Protein AF-A0A2N9N1M3-F1 (afdb_monomer_lite)

Secondary structure (DSSP, 8-state):
------------------SSEEEEEPPP--SS----EEEESTTSS-TTEEEEEEEEHHHHHHHHHT--GGG----THHHH-EEEEEEEPPTT--HHHHHHHHHHHHHHHS----------------PPPSS---PPP----------------S----------S--PPP------

pLDDT: mean 72.13, std 21.53, range [27.56, 93.88]

Radius of gyration: 29.99 Å; chains: 1; bounding box: 90×44×90 Å

Foldseek 3Di:
DDDPPPPPPPPPPPQDAFPDKDKDWADDDPDDDQDWDWDEDPPHPHNFKTWTFFAQLLVLVCQLVVHDPVQDDDDPSSRVTGMTMITTHDPPQDSNSVSRNSQVVCCVPVVDDDDDDDDDDDDDDDDDDPDDDPDDDDDDDDPDDDDDDDDDDDDDDDDPPDPDDDDDDDDDDDDD

Structure (mmCIF, N/CA/C/O backbone):
data_AF-A0A2N9N1M3-F1
#
_entry.id   AF-A0A2N9N1M3-F1
#
loop_
_atom_site.group_PDB
_atom_site.id
_atom_site.type_symbol
_atom_site.label_atom_id
_atom_site.label_alt_id
_atom_site.label_comp_id
_atom_site.label_asym_id
_atom_site.label_entity_id
_atom_site.label_seq_id
_atom_site.pdbx_PDB_ins_code
_atom_site.Cartn_x
_atom_site.Cartn_y
_atom_site.Cartn_z
_atom_site.occupancy
_atom_site.B_iso_or_equiv
_atom_site.auth_seq_id
_atom_site.auth_comp_id
_atom_site.auth_asym_id
_atom_site.auth_atom_id
_atom_site.pdbx_PDB_model_num
ATOM 1 N N . MET A 1 1 ? -37.225 7.735 -42.752 1.00 43.22 1 MET A N 1
ATOM 2 C CA . MET A 1 1 ? -36.118 6.944 -42.174 1.00 43.22 1 MET A CA 1
ATOM 3 C C . MET A 1 1 ? -34.839 7.766 -42.235 1.00 43.22 1 MET A C 1
ATOM 5 O O . MET A 1 1 ? -34.186 7.743 -43.264 1.00 43.22 1 MET A O 1
ATOM 9 N N . ILE A 1 2 ? -34.500 8.521 -41.186 1.00 38.53 2 ILE A N 1
ATOM 10 C CA . ILE A 1 2 ? -33.144 9.067 -40.993 1.00 38.53 2 ILE A CA 1
ATOM 11 C C . ILE A 1 2 ? -32.865 8.971 -39.491 1.00 38.53 2 ILE A C 1
ATOM 13 O O . ILE A 1 2 ? -33.303 9.808 -38.709 1.00 38.53 2 ILE A O 1
ATOM 17 N N . GLY A 1 3 ? -32.247 7.861 -39.087 1.00 42.03 3 GLY A N 1
ATOM 18 C CA . GLY A 1 3 ? -31.800 7.629 -37.718 1.00 42.03 3 GLY A CA 1
ATOM 19 C C . GLY A 1 3 ? -30.438 8.276 -37.524 1.00 42.03 3 GLY A C 1
ATOM 20 O O . GLY A 1 3 ? -29.441 7.796 -38.057 1.00 42.03 3 GLY A O 1
ATOM 21 N N . PHE A 1 4 ? -30.405 9.376 -36.779 1.00 42.09 4 PHE A N 1
ATOM 22 C CA . PHE A 1 4 ? -29.178 10.043 -36.364 1.00 42.09 4 PHE A CA 1
ATOM 23 C C . PHE A 1 4 ? -28.575 9.245 -35.200 1.00 42.09 4 PHE A C 1
ATOM 25 O O . PHE A 1 4 ? -28.949 9.417 -34.042 1.00 42.09 4 PHE A O 1
ATOM 32 N N . CYS A 1 5 ? -27.698 8.292 -35.519 1.00 36.97 5 CYS A N 1
ATOM 33 C CA . CYS A 1 5 ? -26.932 7.553 -34.523 1.00 36.97 5 CYS A CA 1
ATOM 34 C C . CYS A 1 5 ? -25.820 8.471 -34.003 1.00 36.97 5 CYS A C 1
ATOM 36 O O . CYS A 1 5 ? -24.731 8.548 -34.570 1.00 36.97 5 CYS A O 1
ATOM 38 N N . LEU A 1 6 ? -26.137 9.228 -32.951 1.00 48.97 6 LEU A N 1
ATOM 39 C CA . LEU A 1 6 ? -25.169 10.005 -32.193 1.00 48.97 6 LEU A CA 1
ATOM 40 C C . LEU A 1 6 ? -24.270 9.015 -31.442 1.00 48.97 6 LEU A C 1
ATOM 42 O O . LEU A 1 6 ? -24.603 8.547 -30.353 1.00 48.97 6 LEU A O 1
ATOM 46 N N . ALA A 1 7 ? -23.148 8.655 -32.060 1.00 46.84 7 ALA A N 1
ATOM 47 C CA . ALA A 1 7 ? -22.095 7.898 -31.409 1.00 46.84 7 ALA A CA 1
ATOM 48 C C . ALA A 1 7 ? -21.491 8.771 -30.301 1.00 46.84 7 ALA A C 1
ATOM 50 O O . ALA A 1 7 ? -20.611 9.598 -30.536 1.00 46.84 7 ALA A O 1
ATOM 51 N N . LEU A 1 8 ? -21.989 8.594 -29.077 1.00 46.34 8 LEU A N 1
ATOM 52 C CA . LEU A 1 8 ? -21.273 8.978 -27.871 1.00 46.34 8 LEU A CA 1
ATOM 53 C C . LEU A 1 8 ? -19.983 8.157 -27.843 1.00 46.34 8 LEU A C 1
ATOM 55 O O . LEU A 1 8 ? -19.969 6.997 -27.433 1.00 46.34 8 LEU A O 1
ATOM 59 N N . LEU A 1 9 ? -18.897 8.774 -28.307 1.00 45.66 9 LEU A N 1
ATOM 60 C CA . LEU A 1 9 ? -17.534 8.398 -27.959 1.00 45.66 9 LEU A CA 1
ATOM 61 C C . LEU A 1 9 ? -17.403 8.539 -26.441 1.00 45.66 9 LEU A C 1
ATOM 63 O O . LEU A 1 9 ? -16.998 9.571 -25.910 1.00 45.66 9 LEU A O 1
ATOM 67 N N . GLY A 1 10 ? -17.809 7.486 -25.737 1.00 44.91 10 GLY A N 1
ATOM 68 C CA . GLY A 1 10 ? -17.455 7.266 -24.352 1.00 44.91 10 GLY A CA 1
ATOM 69 C C . GLY A 1 10 ? -15.948 7.089 -24.294 1.00 44.91 10 GLY A C 1
ATOM 70 O O . GLY A 1 10 ? -15.437 5.987 -24.485 1.00 44.91 10 GLY A O 1
ATOM 71 N N . ALA A 1 11 ? -15.231 8.178 -24.036 1.00 41.69 11 ALA A N 1
ATOM 72 C CA . ALA A 1 11 ? -13.895 8.096 -23.487 1.00 41.69 11 ALA A CA 1
ATOM 73 C C . ALA A 1 11 ? -14.030 7.439 -22.107 1.00 41.69 11 ALA A C 1
ATOM 75 O O . ALA A 1 11 ? -14.173 8.108 -21.084 1.00 41.69 11 ALA A O 1
ATOM 76 N N . CYS A 1 12 ? -14.009 6.105 -22.071 1.00 34.09 12 CYS A N 1
ATOM 77 C CA . CYS A 1 12 ? -13.508 5.413 -20.901 1.00 34.09 12 CYS A CA 1
ATOM 78 C C . CYS A 1 12 ? -12.094 5.951 -20.714 1.00 34.09 12 CYS A C 1
ATOM 80 O O . CYS A 1 12 ? -11.177 5.552 -21.429 1.00 34.09 12 CYS A O 1
ATOM 82 N N . ALA A 1 13 ? -11.931 6.892 -19.787 1.00 45.59 13 ALA A N 1
ATOM 83 C CA . ALA A 1 13 ? -10.644 7.174 -19.190 1.00 45.59 13 ALA A CA 1
ATOM 84 C C . ALA A 1 13 ? -10.182 5.859 -18.550 1.00 45.59 13 ALA A C 1
ATOM 86 O O . ALA A 1 13 ? -10.499 5.560 -17.399 1.00 45.59 13 ALA A O 1
ATOM 87 N N . PHE A 1 14 ? -9.526 5.017 -19.352 1.00 42.12 14 PHE A N 1
ATOM 88 C CA . PHE A 1 14 ? -8.792 3.858 -18.890 1.00 42.12 14 PHE A CA 1
ATOM 89 C C . PHE A 1 14 ? -7.759 4.421 -17.927 1.00 42.12 14 PHE A C 1
ATOM 91 O O . PHE A 1 14 ? -6.819 5.109 -18.326 1.00 42.12 14 PHE A O 1
ATOM 98 N N . GLY A 1 15 ? -8.047 4.245 -16.637 1.00 53.47 15 GLY A N 1
ATOM 99 C CA . GLY A 1 15 ? -7.208 4.730 -15.560 1.00 53.47 15 GLY A CA 1
ATOM 100 C C . GLY A 1 15 ? -5.781 4.285 -15.816 1.00 53.47 15 GLY A C 1
ATOM 101 O O . GLY A 1 15 ? -5.559 3.138 -16.191 1.00 53.47 15 GLY A O 1
ATOM 102 N N . GLN A 1 16 ? -4.851 5.219 -15.641 1.00 71.31 16 GLN A N 1
ATOM 103 C CA . GLN A 1 16 ? -3.418 5.019 -15.816 1.00 71.31 16 GLN A CA 1
ATOM 104 C C . GLN A 1 16 ? -3.025 3.624 -15.317 1.00 71.31 16 GLN A C 1
ATOM 106 O O . GLN A 1 16 ? -3.249 3.275 -14.159 1.00 71.31 16 GLN A O 1
ATOM 111 N N . THR A 1 17 ? -2.557 2.780 -16.226 1.00 78.19 17 THR A N 1
ATOM 112 C CA . THR A 1 17 ? -2.022 1.456 -15.919 1.00 78.19 17 THR A CA 1
ATOM 113 C C . THR A 1 17 ? -0.508 1.560 -15.852 1.00 78.19 17 THR A C 1
ATOM 115 O O . THR A 1 17 ? 0.096 2.427 -16.484 1.00 78.19 17 THR A O 1
ATOM 118 N N . PHE A 1 18 ? 0.128 0.661 -15.107 1.00 81.94 18 PHE A N 1
ATOM 119 C CA . PHE A 1 18 ? 1.579 0.546 -15.181 1.00 81.94 18 PHE A CA 1
ATOM 120 C C . PHE A 1 18 ? 1.999 0.072 -16.574 1.00 81.94 18 PHE A C 1
ATOM 122 O O . PHE A 1 18 ? 1.354 -0.803 -17.148 1.00 81.94 18 PHE A O 1
ATOM 129 N N . GLU A 1 19 ? 3.102 0.616 -17.090 1.00 77.94 19 GLU A N 1
ATOM 130 C CA . GLU A 1 19 ? 3.682 0.175 -18.367 1.00 77.94 19 GLU A CA 1
ATOM 131 C C . GLU A 1 19 ? 4.139 -1.287 -18.277 1.00 77.94 19 GLU A C 1
ATOM 133 O O . GLU A 1 19 ? 3.867 -2.109 -19.148 1.00 77.94 19 GLU A O 1
ATOM 138 N N . VAL A 1 20 ? 4.799 -1.627 -17.169 1.00 82.38 20 VAL A N 1
ATOM 139 C CA . VAL A 1 20 ? 5.209 -2.989 -16.836 1.00 82.38 20 VAL A CA 1
ATOM 140 C C . VAL A 1 20 ? 4.941 -3.205 -15.360 1.00 82.38 20 VAL A C 1
ATOM 142 O O . VAL A 1 20 ? 5.386 -2.413 -14.531 1.00 82.38 20 VAL A O 1
ATOM 145 N N . ALA A 1 21 ? 4.255 -4.295 -15.028 1.00 87.62 21 ALA A N 1
ATOM 146 C CA . ALA A 1 21 ? 4.075 -4.738 -13.656 1.00 87.62 21 ALA A CA 1
ATOM 147 C C . ALA A 1 21 ? 4.298 -6.247 -13.540 1.00 87.62 21 ALA A C 1
ATOM 149 O O . ALA A 1 21 ? 3.627 -7.046 -14.195 1.00 87.62 21 ALA A O 1
ATOM 150 N N . SER A 1 22 ? 5.235 -6.624 -12.677 1.00 89.81 22 SER A N 1
ATOM 151 C CA . SER A 1 22 ? 5.476 -7.993 -12.242 1.00 89.81 22 SER A CA 1
ATOM 152 C C . SER A 1 22 ? 4.918 -8.162 -10.839 1.00 89.81 22 SER A C 1
ATOM 154 O O . SER A 1 22 ? 5.274 -7.409 -9.935 1.00 89.81 22 SER A O 1
ATOM 156 N N . VAL A 1 23 ? 4.081 -9.180 -10.660 1.00 90.88 23 VAL A N 1
ATOM 157 C CA . VAL A 1 23 ? 3.527 -9.577 -9.366 1.00 90.88 23 VAL A CA 1
ATOM 158 C C . VAL A 1 23 ? 3.790 -11.061 -9.191 1.00 90.88 23 VAL A C 1
ATOM 160 O O . VAL A 1 23 ? 3.393 -11.858 -10.042 1.00 90.88 23 VAL A O 1
ATOM 163 N N . LYS A 1 24 ? 4.483 -11.432 -8.119 1.00 90.69 24 LYS A N 1
ATOM 164 C CA . LYS A 1 24 ? 4.815 -12.825 -7.802 1.00 90.69 24 LYS A CA 1
ATOM 165 C C . LYS A 1 24 ? 4.529 -13.083 -6.334 1.00 90.69 24 LYS A C 1
ATOM 167 O O . LYS A 1 24 ? 4.701 -12.182 -5.523 1.00 90.69 24 LYS A O 1
ATOM 172 N N . GLN A 1 25 ? 4.092 -14.287 -5.987 1.00 89.38 25 GLN A N 1
ATOM 173 C CA . GLN A 1 25 ? 4.030 -14.688 -4.585 1.00 89.38 25 GLN A CA 1
ATOM 174 C C . GLN A 1 25 ? 5.462 -14.845 -4.063 1.00 89.38 25 GLN A C 1
ATOM 176 O O . GLN A 1 25 ? 6.297 -15.465 -4.727 1.00 89.38 25 GLN A O 1
ATOM 181 N N . SER A 1 26 ? 5.757 -14.252 -2.910 1.00 85.50 26 SER A N 1
ATOM 182 C CA . SER A 1 26 ? 7.089 -14.326 -2.311 1.00 85.50 26 SER A CA 1
ATOM 183 C C . SER A 1 26 ? 7.331 -15.725 -1.749 1.00 85.50 26 SER A C 1
ATOM 185 O O . SER A 1 26 ? 6.426 -16.349 -1.191 1.00 85.50 26 SER A O 1
ATOM 187 N N . ALA A 1 27 ? 8.564 -16.220 -1.869 1.00 79.00 27 ALA A N 1
ATOM 188 C CA . ALA A 1 27 ? 8.934 -17.510 -1.301 1.00 79.00 27 ALA A CA 1
ATOM 189 C C . ALA A 1 27 ? 8.791 -17.499 0.237 1.00 79.00 27 ALA A C 1
ATOM 191 O O . ALA A 1 27 ? 9.103 -16.485 0.872 1.00 79.00 27 ALA A O 1
ATOM 192 N N . PRO A 1 28 ? 8.362 -18.614 0.859 1.00 71.69 28 PRO A N 1
ATOM 193 C CA . PRO A 1 28 ? 8.309 -18.719 2.310 1.00 71.69 28 PRO A CA 1
ATOM 194 C C . PRO A 1 28 ? 9.717 -18.550 2.891 1.00 71.69 28 PRO A C 1
ATOM 196 O O . PRO A 1 28 ? 10.634 -19.318 2.598 1.00 71.69 28 PRO A O 1
ATOM 199 N N . GLN A 1 29 ? 9.904 -17.509 3.700 1.00 66.00 29 GLN A N 1
ATOM 200 C CA . GLN A 1 29 ? 11.206 -17.174 4.262 1.00 66.00 29 GLN A CA 1
ATOM 201 C C . GLN A 1 29 ? 11.487 -18.070 5.475 1.00 66.00 29 GLN A C 1
ATOM 203 O O . GLN A 1 29 ? 10.880 -17.913 6.533 1.00 66.00 29 GLN A O 1
ATOM 208 N N . SER A 1 30 ? 12.395 -19.034 5.314 1.00 58.25 30 SER A N 1
ATOM 209 C CA . SER A 1 30 ? 12.829 -19.919 6.398 1.00 58.25 30 SER A CA 1
ATOM 210 C C . SER A 1 30 ? 13.878 -19.224 7.276 1.00 58.25 30 SER A C 1
ATOM 212 O O . SER A 1 30 ? 14.872 -18.704 6.774 1.00 58.25 30 SER A O 1
ATOM 214 N N . GLY A 1 31 ? 13.658 -19.208 8.592 1.00 62.75 31 GLY A N 1
ATOM 215 C CA . GLY A 1 31 ? 14.705 -18.968 9.594 1.00 62.75 31 GLY A CA 1
ATOM 216 C C . GLY A 1 31 ? 15.029 -17.519 9.987 1.00 62.75 31 GLY A C 1
ATOM 217 O O . GLY A 1 31 ? 15.751 -17.328 10.962 1.00 62.75 31 GLY A O 1
ATOM 218 N N . ALA A 1 32 ? 14.483 -16.494 9.322 1.00 68.12 32 ALA A N 1
ATOM 219 C CA . ALA A 1 32 ? 14.694 -15.085 9.688 1.00 68.12 32 ALA A CA 1
ATOM 220 C C . ALA A 1 32 ? 13.377 -14.296 9.728 1.00 68.12 32 ALA A C 1
ATOM 222 O O . ALA A 1 32 ? 12.419 -14.640 9.034 1.00 68.12 32 ALA A O 1
ATOM 223 N N . ARG A 1 33 ? 13.324 -13.216 10.528 1.00 66.25 33 ARG A N 1
ATOM 224 C CA . ARG A 1 33 ? 12.178 -12.289 10.516 1.00 66.25 33 ARG A CA 1
ATOM 225 C C . ARG A 1 33 ? 11.957 -11.808 9.079 1.00 66.25 33 ARG A C 1
ATOM 227 O O . ARG A 1 33 ? 12.922 -11.337 8.474 1.00 66.25 33 ARG A O 1
ATOM 234 N N . PRO A 1 34 ? 10.730 -11.897 8.540 1.00 67.12 34 PRO A N 1
ATOM 235 C CA . PRO A 1 34 ? 10.501 -11.562 7.151 1.00 67.12 34 PRO A CA 1
ATOM 236 C C . PRO A 1 34 ? 10.807 -10.089 6.900 1.00 67.12 34 PRO A C 1
ATOM 238 O O . PRO A 1 34 ? 10.122 -9.203 7.416 1.00 67.12 34 PRO A O 1
ATOM 241 N N . GLN A 1 35 ? 11.869 -9.829 6.139 1.00 78.56 35 GLN A N 1
ATOM 242 C CA . GLN A 1 35 ? 12.283 -8.472 5.818 1.00 78.56 35 GLN A CA 1
ATOM 243 C C . GLN A 1 35 ? 11.429 -7.970 4.661 1.00 78.56 35 GLN A C 1
ATOM 245 O O . GLN A 1 35 ? 11.475 -8.521 3.562 1.00 78.56 35 GLN A O 1
ATOM 250 N N . VAL A 1 36 ? 10.644 -6.929 4.924 1.00 88.62 36 VAL A N 1
ATOM 251 C CA . VAL A 1 36 ? 9.872 -6.233 3.895 1.00 88.62 36 VAL A CA 1
ATOM 252 C C . VAL A 1 36 ? 10.767 -5.171 3.268 1.00 88.62 36 VAL A C 1
ATOM 254 O O . VAL A 1 36 ? 11.336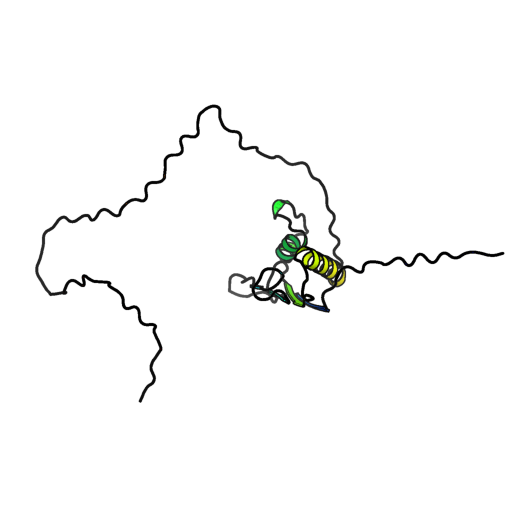 -4.339 3.978 1.00 88.62 36 VAL A O 1
ATOM 257 N N . VAL A 1 37 ? 10.880 -5.175 1.941 1.00 89.56 37 VAL A N 1
ATOM 258 C CA . VAL A 1 37 ? 11.571 -4.116 1.193 1.00 89.56 37 VAL A CA 1
ATOM 259 C C . VAL A 1 37 ? 10.515 -3.262 0.516 1.00 89.56 37 VAL A C 1
ATOM 261 O O . VAL A 1 37 ? 9.685 -3.784 -0.216 1.00 89.56 37 VAL A O 1
ATOM 264 N N . ILE A 1 38 ? 10.537 -1.952 0.758 1.00 90.69 38 ILE A N 1
ATOM 265 C CA . ILE A 1 38 ? 9.633 -0.992 0.117 1.00 90.69 38 ILE A CA 1
ATOM 266 C C . ILE A 1 38 ? 10.494 0.140 -0.419 1.00 90.69 38 ILE A C 1
ATOM 268 O O . ILE A 1 38 ? 11.019 0.936 0.358 1.00 90.69 38 ILE A O 1
ATOM 272 N N . LYS A 1 39 ? 10.671 0.176 -1.738 1.00 91.12 39 LYS A N 1
ATOM 273 C CA . LYS A 1 39 ? 11.467 1.189 -2.431 1.00 91.12 39 LYS A CA 1
ATOM 274 C C . LYS A 1 39 ? 10.694 1.783 -3.600 1.00 91.12 39 LYS A C 1
ATOM 276 O O . LYS A 1 39 ? 9.832 1.118 -4.184 1.00 91.12 39 LYS A O 1
ATOM 281 N N . GLY A 1 40 ? 11.067 3.010 -3.940 1.00 90.31 40 GLY A N 1
ATOM 282 C CA . GLY A 1 40 ? 10.555 3.708 -5.103 1.00 90.31 40 GLY A CA 1
ATOM 283 C C . GLY A 1 40 ? 9.129 4.247 -4.949 1.00 90.31 40 GLY A C 1
ATOM 284 O O . GLY A 1 40 ? 8.507 4.155 -3.885 1.00 90.31 40 GLY A O 1
ATOM 285 N N . GLY A 1 41 ? 8.620 4.822 -6.033 1.00 87.31 41 GLY A N 1
ATOM 286 C CA . GLY A 1 41 ? 7.326 5.491 -6.110 1.00 87.31 41 GLY A CA 1
ATOM 287 C C . GLY A 1 41 ? 7.413 7.010 -5.910 1.00 87.31 41 GLY A C 1
ATOM 288 O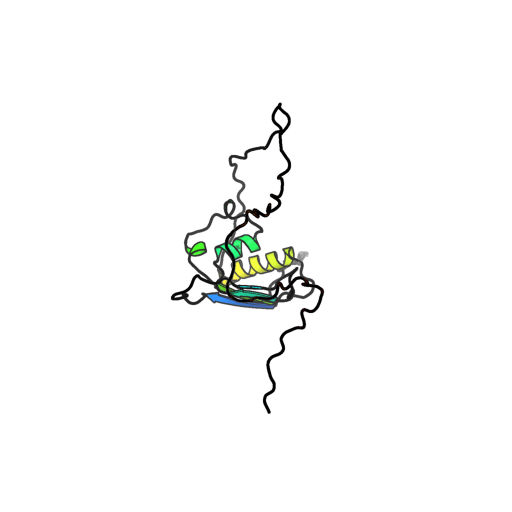 O . GLY A 1 41 ? 8.457 7.528 -5.498 1.00 87.31 41 GLY A O 1
ATOM 289 N N . PRO A 1 42 ? 6.328 7.750 -6.202 1.00 82.25 42 PRO A N 1
ATOM 290 C CA . PRO A 1 42 ? 6.336 9.210 -6.155 1.00 82.25 42 PRO A CA 1
ATOM 291 C C . PRO A 1 42 ? 6.737 9.734 -4.772 1.00 82.25 42 PRO A C 1
ATOM 293 O O . PRO A 1 42 ? 6.196 9.286 -3.760 1.00 82.25 42 PRO A O 1
ATOM 296 N N . GLY A 1 43 ? 7.674 10.685 -4.733 1.00 81.69 43 GLY A N 1
ATOM 297 C CA . GLY A 1 43 ? 8.202 11.258 -3.486 1.00 81.69 43 GLY A CA 1
ATOM 298 C C . GLY A 1 43 ? 9.368 10.486 -2.855 1.00 81.69 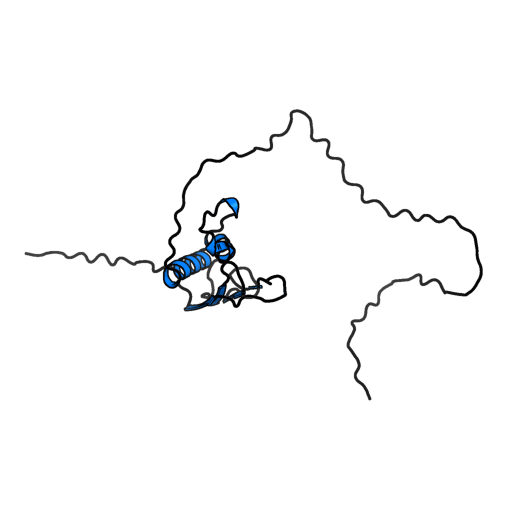43 GLY A C 1
ATOM 299 O O . GLY A 1 43 ? 9.715 10.752 -1.708 1.00 81.69 43 GLY A O 1
ATOM 300 N N . THR A 1 44 ? 9.974 9.537 -3.575 1.00 86.44 44 THR A N 1
ATOM 301 C CA . THR A 1 44 ? 11.176 8.800 -3.140 1.00 86.44 44 THR A CA 1
ATOM 302 C C . THR A 1 44 ? 12.369 9.058 -4.070 1.00 86.44 44 THR A C 1
ATOM 304 O O . THR A 1 44 ? 12.243 9.799 -5.042 1.00 86.44 44 THR A O 1
ATOM 307 N N . SER A 1 45 ? 13.522 8.435 -3.785 1.00 85.44 45 SER A N 1
ATOM 308 C CA . SER A 1 45 ? 14.721 8.482 -4.638 1.00 85.44 45 SER A CA 1
ATOM 309 C C . SER A 1 45 ? 14.484 7.959 -6.058 1.00 85.44 45 SER A C 1
ATOM 311 O O . SER A 1 45 ? 15.135 8.426 -6.985 1.00 85.44 45 SER A O 1
ATOM 313 N N . ASP A 1 46 ? 13.530 7.037 -6.231 1.00 87.19 46 ASP A N 1
ATOM 314 C CA . ASP A 1 46 ? 13.232 6.375 -7.504 1.00 87.19 46 ASP A CA 1
ATOM 315 C C . ASP A 1 46 ? 11.740 6.536 -7.858 1.00 87.19 46 ASP A C 1
ATOM 317 O O . ASP A 1 46 ? 10.948 5.600 -7.712 1.00 87.19 46 ASP A O 1
ATOM 321 N N . PRO A 1 47 ? 11.298 7.721 -8.319 1.00 86.12 47 PRO A N 1
ATOM 322 C CA . PRO A 1 47 ? 9.879 7.993 -8.557 1.00 86.12 47 PRO A CA 1
ATOM 323 C C . PRO A 1 47 ? 9.284 7.222 -9.742 1.00 86.12 47 PRO A C 1
ATOM 325 O O . PRO A 1 47 ? 8.071 7.044 -9.801 1.00 86.12 47 PRO A O 1
ATOM 328 N N . GLY A 1 48 ? 10.122 6.754 -10.672 1.00 89.94 48 GLY A N 1
ATOM 329 C CA . GLY A 1 48 ? 9.704 6.033 -11.880 1.00 89.94 48 GLY A CA 1
ATOM 330 C C . GLY A 1 48 ? 9.501 4.526 -11.696 1.00 89.94 48 GLY A C 1
ATOM 331 O O . GLY A 1 48 ? 9.123 3.841 -12.645 1.00 89.94 48 GLY A O 1
ATOM 332 N N . GLN A 1 49 ? 9.758 3.971 -10.511 1.00 91.06 49 GLN A N 1
ATOM 333 C CA . GLN A 1 49 ? 9.641 2.533 -10.277 1.00 91.06 49 GLN A CA 1
ATOM 334 C C . GLN A 1 49 ? 9.161 2.246 -8.861 1.00 91.06 49 GLN A C 1
ATOM 336 O O . GLN A 1 49 ? 9.559 2.917 -7.924 1.00 91.06 49 GLN A O 1
ATOM 341 N N . ILE A 1 50 ? 8.337 1.219 -8.694 1.00 92.44 50 ILE A N 1
ATOM 342 C CA . ILE A 1 50 ? 8.017 0.599 -7.411 1.00 92.44 50 ILE A CA 1
ATOM 343 C C . ILE A 1 50 ? 8.742 -0.739 -7.338 1.00 92.44 50 ILE A C 1
ATOM 345 O O . ILE A 1 50 ? 8.619 -1.550 -8.256 1.00 92.44 50 ILE A O 1
ATOM 349 N N . THR A 1 51 ? 9.444 -0.974 -6.230 1.00 93.75 51 THR A N 1
ATOM 350 C CA . THR A 1 51 ? 10.074 -2.260 -5.907 1.00 93.75 51 THR A CA 1
ATOM 351 C C . THR A 1 51 ? 9.702 -2.639 -4.482 1.00 93.75 51 THR A C 1
ATOM 353 O O . THR A 1 51 ? 10.313 -2.175 -3.512 1.00 93.75 51 THR A O 1
ATOM 356 N N . TRP A 1 52 ? 8.666 -3.463 -4.351 1.00 93.88 52 TRP A N 1
ATOM 357 C CA . TRP A 1 52 ? 8.191 -3.997 -3.080 1.00 93.88 52 TRP A CA 1
ATOM 358 C C . TRP A 1 52 ? 8.456 -5.493 -3.033 1.00 93.88 52 TRP A C 1
ATOM 360 O O . TRP A 1 52 ? 7.970 -6.222 -3.888 1.00 93.88 52 TRP A O 1
ATOM 370 N N . LEU A 1 53 ? 9.223 -5.950 -2.050 1.00 92.88 53 LEU A N 1
ATOM 371 C CA . LEU A 1 53 ? 9.570 -7.361 -1.899 1.00 92.88 53 LEU A CA 1
ATOM 372 C C . LEU A 1 53 ? 9.068 -7.866 -0.556 1.00 92.88 53 LEU A C 1
ATOM 374 O O . LEU A 1 53 ? 9.180 -7.161 0.458 1.00 92.88 53 LEU A O 1
ATOM 378 N N . ASN A 1 54 ? 8.552 -9.093 -0.558 1.00 91.19 54 ASN A N 1
ATOM 379 C CA . ASN A 1 54 ? 8.066 -9.795 0.623 1.00 91.19 54 ASN A CA 1
ATOM 380 C C . ASN A 1 54 ? 6.981 -9.009 1.388 1.00 91.19 54 ASN A C 1
ATOM 382 O O . ASN A 1 54 ? 6.877 -9.091 2.619 1.00 91.19 54 ASN A O 1
ATOM 386 N N . ILE A 1 55 ? 6.189 -8.202 0.669 1.00 92.50 55 ILE A N 1
ATOM 387 C CA . ILE A 1 55 ? 5.184 -7.316 1.260 1.00 92.50 55 ILE A CA 1
ATOM 388 C C . ILE A 1 55 ? 3.875 -8.092 1.487 1.00 92.50 55 ILE A C 1
ATOM 390 O O . ILE A 1 55 ? 3.395 -8.745 0.560 1.00 92.50 55 ILE A O 1
ATOM 394 N N . PRO A 1 56 ? 3.274 -8.057 2.696 1.00 92.44 56 PRO A N 1
ATOM 395 C CA . PRO A 1 56 ? 1.964 -8.666 2.907 1.00 92.44 56 PRO A CA 1
ATOM 396 C C . PRO A 1 56 ? 0.899 -7.913 2.108 1.00 92.44 56 PRO A C 1
ATOM 398 O O . PRO A 1 56 ? 0.949 -6.677 2.021 1.00 92.44 56 PRO A O 1
ATOM 401 N N . MET A 1 57 ? -0.092 -8.632 1.571 1.00 92.69 57 MET A N 1
ATOM 402 C CA . MET A 1 57 ? -1.160 -8.018 0.769 1.00 92.69 57 MET A CA 1
ATOM 403 C C . MET A 1 57 ? -1.875 -6.896 1.540 1.00 92.69 57 MET A C 1
ATOM 405 O O . MET A 1 57 ? -2.190 -5.845 0.980 1.00 92.69 57 MET A O 1
ATOM 409 N N . ARG A 1 58 ? -2.022 -7.036 2.862 1.00 92.56 58 ARG A N 1
ATOM 410 C CA . ARG A 1 58 ? -2.545 -5.978 3.737 1.00 92.56 58 ARG A CA 1
ATOM 411 C C . ARG A 1 58 ? -1.827 -4.638 3.571 1.00 92.56 58 ARG A C 1
ATOM 413 O O . ARG A 1 58 ? -2.472 -3.599 3.449 1.00 92.56 58 ARG A O 1
ATOM 420 N N . ALA A 1 59 ? -0.497 -4.644 3.560 1.00 92.38 59 ALA A N 1
ATOM 421 C CA . ALA A 1 59 ? 0.286 -3.416 3.447 1.00 92.38 59 ALA A CA 1
ATOM 422 C C . ALA A 1 59 ? 0.157 -2.776 2.055 1.00 92.38 59 ALA A C 1
ATOM 424 O O . ALA A 1 59 ? 0.186 -1.549 1.943 1.00 92.38 59 ALA A O 1
ATOM 425 N N . VAL A 1 60 ? -0.033 -3.591 1.014 1.00 92.69 60 VAL A N 1
ATOM 426 C CA . VAL A 1 60 ? -0.334 -3.125 -0.348 1.00 92.69 60 VAL A CA 1
ATOM 427 C C . VAL A 1 60 ? -1.682 -2.404 -0.377 1.00 92.69 60 VAL A C 1
ATOM 429 O O . VAL A 1 60 ? -1.768 -1.288 -0.895 1.00 92.69 60 VAL A O 1
ATOM 432 N N . LEU A 1 61 ? -2.717 -2.985 0.236 1.00 92.75 61 LEU A N 1
ATOM 433 C CA . LEU A 1 61 ? -4.057 -2.392 0.287 1.00 92.75 61 LEU A CA 1
ATOM 434 C C . LEU A 1 61 ? -4.070 -1.059 1.042 1.00 92.75 61 LEU A C 1
ATOM 436 O O . LEU A 1 61 ? -4.569 -0.067 0.514 1.00 92.75 61 LEU A O 1
ATOM 440 N N . LEU A 1 62 ? -3.455 -0.996 2.226 1.00 93.00 62 LEU A N 1
ATOM 441 C CA . LEU A 1 62 ? -3.383 0.243 3.014 1.00 93.00 62 LEU A CA 1
ATOM 442 C C . LEU A 1 62 ? -2.721 1.386 2.232 1.00 93.00 62 LEU A C 1
ATOM 444 O O . LEU A 1 62 ? -3.194 2.517 2.274 1.00 93.00 62 LEU A O 1
ATOM 448 N N . ARG A 1 63 ? -1.663 1.094 1.465 1.00 91.75 63 ARG A N 1
ATOM 449 C CA . ARG A 1 63 ? -0.976 2.092 0.623 1.00 91.75 63 ARG A CA 1
ATOM 450 C C . ARG A 1 63 ? -1.796 2.510 -0.594 1.00 91.75 63 ARG A C 1
ATOM 452 O O . ARG A 1 63 ? -1.730 3.665 -1.007 1.00 91.75 63 ARG A O 1
ATOM 459 N N . THR A 1 64 ? -2.547 1.573 -1.163 1.00 91.69 64 THR A N 1
ATOM 460 C CA . THR A 1 64 ? -3.357 1.784 -2.369 1.00 91.69 64 THR A CA 1
ATOM 461 C C . THR A 1 64 ? -4.589 2.648 -2.087 1.00 91.69 64 THR A C 1
ATOM 463 O O . THR A 1 64 ? -4.944 3.500 -2.903 1.00 91.69 64 THR A O 1
ATOM 466 N N . PHE A 1 65 ? -5.216 2.453 -0.925 1.00 91.31 65 PHE A N 1
ATOM 467 C CA . PHE A 1 65 ? -6.417 3.183 -0.498 1.00 91.31 65 PHE A CA 1
ATOM 468 C C . PHE A 1 65 ? -6.134 4.314 0.499 1.00 91.31 65 PHE A C 1
ATOM 470 O O . PHE A 1 65 ? -7.068 4.951 0.961 1.00 91.31 65 PHE A O 1
ATOM 477 N N . ASP A 1 66 ? -4.865 4.560 0.844 1.00 91.25 66 ASP A N 1
ATOM 478 C CA . ASP A 1 66 ? -4.468 5.504 1.905 1.00 91.25 66 ASP A CA 1
ATOM 479 C C . ASP A 1 66 ? -5.170 5.253 3.254 1.00 91.25 66 ASP A C 1
ATOM 481 O O . ASP A 1 66 ? -5.397 6.155 4.058 1.00 91.25 66 ASP A O 1
ATOM 485 N N . ALA A 1 67 ? -5.515 3.994 3.512 1.00 91.00 67 ALA A N 1
ATOM 486 C CA . ALA A 1 67 ? -6.291 3.596 4.672 1.00 91.00 67 ALA A CA 1
ATOM 487 C C . ALA A 1 67 ? -5.394 3.345 5.890 1.00 91.00 67 ALA A C 1
ATOM 489 O O . ALA A 1 67 ? -4.220 2.968 5.790 1.00 91.00 67 ALA A O 1
ATOM 490 N N . LYS A 1 68 ? -5.969 3.505 7.082 1.00 90.31 68 LYS A N 1
ATOM 491 C CA . LYS A 1 68 ? -5.357 3.062 8.341 1.00 90.31 68 LYS A CA 1
ATOM 492 C C . LYS A 1 68 ? -5.701 1.602 8.610 1.00 90.31 68 LYS A C 1
ATOM 494 O O . LYS A 1 68 ? -6.714 1.088 8.150 1.00 90.31 68 LYS A O 1
ATOM 499 N N . ASN A 1 69 ? -4.874 0.933 9.416 1.00 89.12 69 ASN A N 1
ATOM 500 C CA . ASN A 1 69 ? -5.062 -0.483 9.745 1.00 89.12 69 ASN A CA 1
ATOM 501 C C . ASN A 1 69 ? -6.485 -0.803 10.240 1.00 89.12 69 ASN A C 1
ATOM 503 O O . ASN A 1 69 ? -7.079 -1.775 9.792 1.00 89.12 69 ASN A O 1
ATOM 507 N N . TYR A 1 70 ? -7.060 0.020 11.114 1.00 87.69 70 TYR A N 1
ATOM 508 C CA . TYR A 1 70 ? -8.402 -0.212 11.658 1.00 87.69 70 TYR A CA 1
ATOM 509 C C . TYR A 1 70 ? -9.546 0.065 10.661 1.00 87.69 70 TYR A C 1
ATOM 511 O O . TYR A 1 70 ? -10.680 -0.305 10.934 1.00 87.69 70 TYR A O 1
ATOM 519 N N . GLN A 1 71 ? -9.271 0.702 9.516 1.00 89.69 71 GLN A N 1
ATOM 520 C CA . GLN A 1 71 ? -10.266 0.980 8.469 1.00 89.69 71 GLN A CA 1
ATOM 521 C C . GLN A 1 71 ? -10.366 -0.158 7.443 1.00 89.69 71 GLN A C 1
ATOM 523 O O . GLN A 1 71 ? -11.333 -0.228 6.690 1.00 89.69 71 GLN A O 1
ATOM 528 N N . LEU A 1 72 ? -9.377 -1.056 7.398 1.00 90.44 72 LEU A N 1
ATOM 529 C CA . LEU A 1 72 ? -9.322 -2.139 6.422 1.00 90.44 72 LEU A CA 1
ATOM 530 C C . LEU A 1 72 ? -9.910 -3.432 6.998 1.00 90.44 72 LEU A C 1
ATOM 532 O O . LEU A 1 72 ? -9.311 -4.063 7.872 1.00 90.44 72 LEU A O 1
ATOM 536 N N . SER A 1 73 ? -11.043 -3.854 6.437 1.00 89.44 73 SER A N 1
ATOM 537 C CA . SER A 1 73 ? -11.634 -5.180 6.650 1.00 89.44 73 SER A CA 1
ATOM 538 C C . SER A 1 73 ? -11.303 -6.077 5.457 1.00 89.44 73 SER A C 1
ATOM 540 O O . SER A 1 73 ? -11.652 -5.743 4.326 1.00 89.44 73 SER A O 1
ATOM 542 N N . ALA A 1 74 ? -10.619 -7.197 5.691 1.00 88.62 74 ALA A N 1
ATOM 543 C CA . ALA A 1 74 ? -10.192 -8.118 4.641 1.00 88.62 74 ALA A CA 1
ATOM 544 C C . ALA A 1 74 ? -10.182 -9.576 5.145 1.00 88.62 74 ALA A C 1
ATOM 546 O O . ALA A 1 74 ? -10.096 -9.792 6.356 1.00 88.62 74 ALA A O 1
ATOM 547 N N . PRO A 1 75 ? -10.269 -10.580 4.251 1.00 89.56 75 PRO A N 1
ATOM 548 C CA . PRO A 1 75 ? -10.134 -11.981 4.638 1.00 89.56 75 PRO A CA 1
ATOM 549 C C . PRO A 1 75 ? -8.718 -12.304 5.138 1.00 89.56 75 PRO A C 1
ATOM 551 O O . PRO A 1 75 ? -7.750 -11.672 4.722 1.00 89.56 75 PRO A O 1
ATOM 554 N N . LYS A 1 76 ? -8.589 -13.351 5.961 1.00 89.12 76 LYS A N 1
ATOM 555 C CA . LYS A 1 76 ? -7.344 -13.716 6.664 1.00 89.12 76 LYS A CA 1
ATOM 556 C C . LYS A 1 76 ? -6.121 -13.920 5.755 1.00 89.12 76 LYS A C 1
ATOM 558 O O . LYS A 1 76 ? -5.010 -13.581 6.146 1.00 89.12 76 LYS A O 1
ATOM 563 N N . TRP A 1 77 ? -6.312 -14.419 4.531 1.00 88.88 77 TRP A N 1
ATOM 564 C CA . TRP A 1 77 ? -5.214 -14.643 3.580 1.00 88.88 77 TRP A CA 1
ATOM 565 C C . TRP A 1 77 ? -4.454 -13.351 3.235 1.00 88.88 77 TRP A C 1
ATOM 567 O O . TRP A 1 77 ? -3.270 -13.400 2.922 1.00 88.88 77 TRP A O 1
ATOM 577 N N . VAL A 1 78 ? -5.095 -12.180 3.352 1.00 90.56 78 VAL A N 1
ATOM 578 C CA . VAL A 1 78 ? -4.474 -10.871 3.086 1.00 90.56 78 VAL A CA 1
ATOM 579 C C . VAL A 1 78 ? -3.349 -10.549 4.082 1.00 90.56 78 VAL A C 1
ATOM 581 O O . VAL A 1 78 ? -2.430 -9.787 3.761 1.00 90.56 78 VAL A O 1
ATOM 584 N N . ASP A 1 79 ? -3.414 -11.126 5.282 1.00 87.44 79 ASP A N 1
ATOM 585 C CA . ASP A 1 79 ? -2.397 -11.000 6.327 1.00 87.44 79 ASP A CA 1
ATOM 586 C C . ASP A 1 79 ? -1.282 -12.052 6.201 1.00 87.44 79 ASP A C 1
ATOM 588 O O . ASP A 1 79 ? -0.138 -11.795 6.585 1.00 87.44 79 ASP A O 1
ATOM 592 N N . GLU A 1 80 ? -1.608 -13.231 5.667 1.00 87.19 80 GLU A N 1
ATOM 593 C CA . GLU A 1 80 ? -0.710 -14.389 5.586 1.00 87.19 80 GLU A CA 1
ATOM 594 C C . GLU A 1 80 ? 0.132 -14.379 4.304 1.00 87.19 80 GLU A C 1
ATOM 596 O O . GLU A 1 80 ? 1.333 -14.665 4.336 1.00 87.19 80 GLU A O 1
ATOM 601 N N . GLU A 1 81 ? -0.477 -14.017 3.177 1.00 89.62 81 GLU A N 1
ATOM 602 C CA . GLU A 1 81 ? 0.167 -14.068 1.873 1.00 89.62 81 GLU A CA 1
ATOM 603 C C . GLU A 1 81 ? 1.024 -12.833 1.594 1.00 89.62 81 GLU A C 1
ATOM 605 O O . GLU A 1 81 ? 0.656 -11.680 1.857 1.00 89.62 81 GLU A O 1
ATOM 610 N N . ARG A 1 82 ? 2.189 -13.095 1.002 1.00 91.50 82 ARG A N 1
ATOM 611 C CA . ARG A 1 82 ? 3.203 -12.093 0.686 1.00 91.50 82 ARG A CA 1
ATOM 612 C C . ARG A 1 82 ? 3.528 -12.110 -0.790 1.00 91.50 82 ARG A C 1
ATOM 614 O O . ARG A 1 82 ? 3.514 -13.162 -1.429 1.00 91.50 82 ARG A O 1
ATOM 621 N N . TYR A 1 83 ? 3.828 -10.928 -1.304 1.00 92.75 83 TYR A N 1
ATOM 622 C CA . TYR A 1 83 ? 4.019 -10.703 -2.721 1.00 92.75 83 TYR A CA 1
ATOM 623 C C . TYR A 1 83 ? 5.255 -9.849 -2.992 1.00 92.75 83 TYR A C 1
ATOM 625 O O . TYR A 1 83 ? 5.606 -8.957 -2.219 1.00 92.75 83 TYR A O 1
ATOM 633 N N . ASP A 1 84 ? 5.875 -10.106 -4.136 1.00 93.12 84 ASP A N 1
ATOM 634 C CA . ASP A 1 84 ? 6.892 -9.275 -4.754 1.00 93.12 84 ASP A CA 1
ATOM 635 C C . ASP A 1 84 ? 6.232 -8.508 -5.901 1.00 93.12 84 ASP A C 1
ATOM 637 O O . ASP A 1 84 ? 5.743 -9.098 -6.870 1.00 93.12 84 ASP A O 1
ATOM 641 N N . ILE A 1 85 ? 6.193 -7.185 -5.777 1.00 93.75 85 ILE A N 1
ATOM 642 C CA . ILE A 1 85 ? 5.573 -6.268 -6.729 1.00 93.75 85 ILE A CA 1
ATOM 643 C C . ILE A 1 85 ? 6.657 -5.340 -7.261 1.00 93.75 85 ILE A C 1
ATOM 645 O O . ILE A 1 85 ? 7.209 -4.517 -6.528 1.00 93.75 85 ILE A O 1
ATOM 649 N N . VAL A 1 86 ? 6.938 -5.455 -8.555 1.00 93.81 86 VAL A N 1
ATOM 650 C CA . VAL A 1 86 ? 7.850 -4.558 -9.266 1.00 93.81 86 VAL A CA 1
ATOM 651 C C . VAL A 1 86 ? 7.095 -3.927 -10.422 1.00 93.81 86 VAL A C 1
ATOM 653 O O . VAL A 1 86 ? 6.645 -4.641 -11.317 1.00 93.81 86 VAL A O 1
ATOM 656 N N . ALA A 1 87 ? 6.944 -2.605 -10.412 1.00 92.81 87 ALA A N 1
ATOM 657 C CA . ALA A 1 87 ? 6.160 -1.894 -11.418 1.00 92.81 87 ALA A CA 1
ATOM 658 C C . ALA A 1 87 ? 6.837 -0.601 -11.881 1.00 92.81 87 ALA A C 1
ATOM 660 O O . ALA A 1 87 ? 7.438 0.107 -11.077 1.00 92.81 87 ALA A O 1
ATOM 661 N N . LYS A 1 88 ? 6.736 -0.286 -13.175 1.00 92.31 88 LYS A N 1
ATOM 662 C CA . LYS A 1 88 ? 7.236 0.964 -13.766 1.00 92.31 88 LYS A CA 1
ATOM 663 C C . LYS A 1 88 ? 6.144 2.021 -13.813 1.00 92.31 88 LYS A C 1
ATOM 665 O O . LYS A 1 88 ? 5.060 1.758 -14.331 1.00 92.31 88 LYS A O 1
ATOM 670 N N . ILE A 1 89 ? 6.465 3.211 -13.322 1.00 89.69 89 ILE A N 1
ATOM 671 C CA . ILE A 1 89 ? 5.569 4.360 -13.240 1.00 89.69 89 ILE A CA 1
ATOM 672 C C . ILE A 1 89 ? 5.901 5.341 -14.368 1.00 89.69 89 ILE A C 1
ATOM 674 O O . ILE A 1 89 ? 7.066 5.725 -14.500 1.00 89.69 89 ILE A O 1
ATOM 678 N N . PRO A 1 90 ? 4.904 5.799 -15.142 1.00 87.44 90 PRO A N 1
ATOM 679 C CA . PRO A 1 90 ? 5.094 6.887 -16.091 1.00 87.44 90 PRO A CA 1
ATOM 680 C C . PRO A 1 90 ? 5.678 8.143 -15.416 1.00 87.44 90 PRO A C 1
ATOM 682 O O . PRO A 1 90 ? 5.242 8.507 -14.314 1.00 87.44 90 PRO A O 1
ATOM 685 N N . PRO A 1 91 ? 6.641 8.833 -16.051 1.00 84.44 91 PRO A N 1
ATOM 686 C CA . PRO A 1 91 ? 7.245 10.034 -15.484 1.00 84.44 91 PRO A CA 1
ATOM 687 C C . PRO A 1 91 ? 6.190 11.125 -15.257 1.00 84.44 91 PRO A C 1
ATOM 689 O O . PRO A 1 91 ? 5.253 11.272 -16.037 1.00 84.44 91 PRO A O 1
ATOM 692 N N . GLY A 1 92 ? 6.338 11.890 -14.173 1.00 83.31 92 GLY A N 1
ATOM 693 C CA . GLY A 1 92 ? 5.391 12.951 -13.809 1.00 83.31 92 GLY A CA 1
ATOM 694 C C . GLY A 1 92 ? 4.096 12.467 -13.147 1.00 83.31 92 GLY A C 1
ATOM 695 O O . GLY A 1 92 ? 3.230 13.288 -12.856 1.00 83.31 92 GLY A O 1
ATOM 696 N N . SER A 1 93 ? 3.960 11.165 -12.871 1.00 86.44 93 SER A N 1
ATOM 697 C CA . SER A 1 93 ? 2.789 10.640 -12.166 1.00 86.44 93 SER A CA 1
ATOM 698 C C . SER A 1 93 ? 2.739 11.114 -10.713 1.00 86.44 93 SER A C 1
ATOM 700 O O . SER A 1 93 ? 3.702 10.961 -9.957 1.00 86.44 93 SER A O 1
ATOM 702 N N . SER A 1 94 ? 1.587 11.631 -10.288 1.00 89.25 94 SER A N 1
ATOM 703 C CA . SER A 1 94 ? 1.333 11.969 -8.889 1.00 89.25 94 SER A CA 1
ATOM 704 C C . SER A 1 94 ? 1.170 10.713 -8.021 1.00 89.25 94 SER A C 1
ATOM 706 O O . SER A 1 94 ? 0.998 9.583 -8.501 1.00 89.25 94 SER A O 1
ATOM 708 N N . GLN A 1 95 ? 1.195 10.902 -6.700 1.00 88.00 95 GLN A N 1
ATOM 709 C CA . GLN A 1 95 ? 0.932 9.817 -5.757 1.00 88.00 95 GLN A CA 1
ATOM 710 C C . GLN A 1 95 ? -0.484 9.244 -5.928 1.00 88.00 95 GLN A C 1
ATOM 712 O O . GLN A 1 95 ? -0.661 8.027 -5.915 1.00 88.00 95 GLN A O 1
ATOM 717 N N . GLU A 1 96 ? -1.485 10.099 -6.139 1.00 89.31 96 GLU A N 1
ATOM 718 C CA . GLU A 1 96 ? -2.876 9.679 -6.351 1.00 89.31 96 GLU A CA 1
ATOM 719 C C . GLU A 1 96 ? -3.057 8.905 -7.656 1.00 89.31 96 GLU A C 1
ATOM 721 O O . GLU A 1 96 ? -3.748 7.883 -7.684 1.00 89.31 96 GLU A O 1
ATOM 726 N N . GLN A 1 97 ? -2.374 9.345 -8.713 1.00 90.06 97 GLN A N 1
ATOM 727 C CA . GLN A 1 97 ? -2.323 8.650 -9.997 1.00 90.06 97 GLN A CA 1
ATOM 728 C C . GLN A 1 97 ? -1.726 7.251 -9.833 1.00 90.06 97 GLN A C 1
ATOM 730 O O . GLN A 1 97 ? -2.333 6.263 -10.240 1.00 90.06 97 GLN A O 1
ATOM 735 N N . THR A 1 98 ? -0.604 7.146 -9.118 1.00 90.31 98 THR A N 1
ATOM 736 C CA . THR A 1 98 ? 0.040 5.862 -8.795 1.00 90.31 98 THR A CA 1
ATOM 737 C C . THR A 1 98 ? -0.863 4.937 -7.983 1.00 90.31 98 THR A C 1
ATOM 739 O O . THR A 1 98 ? -0.948 3.744 -8.277 1.00 90.31 98 THR A O 1
ATOM 742 N N . ARG A 1 99 ? -1.601 5.473 -7.003 1.00 91.06 99 ARG A N 1
ATOM 743 C CA . ARG A 1 99 ? -2.632 4.717 -6.269 1.00 91.06 99 ARG A CA 1
ATOM 744 C C . ARG A 1 99 ? -3.732 4.211 -7.205 1.00 91.06 99 ARG A C 1
ATOM 746 O O . ARG A 1 99 ? -4.170 3.073 -7.063 1.00 91.06 99 ARG A O 1
ATOM 753 N N . GLY A 1 100 ? -4.139 5.015 -8.188 1.00 90.81 100 GLY A N 1
ATOM 754 C CA . GLY A 1 100 ? -5.048 4.604 -9.263 1.00 90.81 100 GLY A CA 1
ATOM 755 C C . GLY A 1 100 ? -4.531 3.407 -10.061 1.00 90.81 100 GLY A C 1
ATOM 756 O O . GLY A 1 100 ? -5.259 2.427 -10.224 1.00 90.81 100 GLY A O 1
ATOM 757 N N . MET A 1 101 ? -3.260 3.434 -10.470 1.00 91.75 101 MET A N 1
ATOM 758 C CA . MET A 1 101 ? -2.647 2.316 -11.204 1.00 91.75 101 MET A CA 1
ATOM 759 C C . MET A 1 101 ? -2.553 1.049 -10.350 1.00 91.75 101 MET A C 1
ATOM 761 O O . MET A 1 101 ? -2.812 -0.048 -10.843 1.00 91.75 101 MET A O 1
ATOM 765 N N . LEU A 1 102 ? -2.241 1.190 -9.056 1.00 91.38 102 LEU A N 1
ATOM 766 C CA . LEU A 1 102 ? -2.242 0.073 -8.104 1.00 91.38 102 LEU A CA 1
ATOM 767 C C . LEU A 1 102 ? -3.634 -0.550 -7.964 1.00 91.38 102 LEU A C 1
ATOM 769 O O . LEU A 1 102 ? -3.751 -1.774 -8.007 1.00 91.38 102 LEU A O 1
ATOM 773 N N . ARG A 1 103 ? -4.697 0.262 -7.861 1.00 91.62 103 ARG A N 1
ATOM 774 C CA . ARG A 1 103 ? -6.083 -0.243 -7.835 1.00 91.62 103 ARG A CA 1
ATOM 775 C C . ARG A 1 103 ? -6.403 -1.061 -9.087 1.00 91.62 103 ARG A C 1
ATOM 777 O O . ARG A 1 103 ? -6.961 -2.152 -8.971 1.00 91.62 103 ARG A O 1
ATOM 784 N N . ASN A 1 104 ? -6.010 -0.569 -10.261 1.00 90.69 104 ASN A N 1
ATOM 785 C CA . ASN A 1 104 ? -6.218 -1.277 -11.525 1.00 90.69 104 ASN A CA 1
ATOM 786 C C . ASN A 1 104 ? -5.432 -2.593 -11.582 1.00 90.69 104 ASN A C 1
ATOM 788 O O . ASN A 1 104 ? -6.007 -3.629 -11.905 1.00 90.69 104 ASN A O 1
ATOM 792 N N . LEU A 1 105 ? -4.164 -2.588 -11.168 1.00 91.50 105 LEU A N 1
ATOM 793 C CA . LEU A 1 105 ? -3.334 -3.792 -11.097 1.00 91.50 105 LEU A CA 1
ATOM 794 C C . LEU A 1 105 ? -3.960 -4.866 -10.196 1.00 91.50 105 LEU A C 1
ATOM 796 O O . LEU A 1 105 ? -4.015 -6.037 -10.582 1.00 91.50 105 LEU A O 1
ATOM 800 N N . LEU A 1 106 ? -4.467 -4.479 -9.021 1.00 90.88 106 LEU A N 1
ATOM 801 C CA . LEU A 1 106 ? -5.136 -5.406 -8.105 1.00 90.88 106 LEU A CA 1
ATOM 802 C C . LEU A 1 106 ? -6.426 -5.975 -8.710 1.00 90.88 106 LEU A C 1
ATOM 804 O O . LEU A 1 106 ? -6.676 -7.180 -8.630 1.00 90.88 106 LEU A O 1
ATOM 808 N N . LYS A 1 107 ? -7.216 -5.133 -9.380 1.00 89.62 107 LYS A N 1
ATOM 809 C CA . LYS A 1 107 ? -8.433 -5.557 -10.080 1.00 89.62 107 LYS A CA 1
ATOM 810 C C . LYS A 1 107 ? -8.133 -6.523 -11.227 1.00 89.62 107 LYS A C 1
ATOM 812 O O . LYS A 1 107 ? -8.854 -7.496 -11.420 1.00 89.62 107 LYS A O 1
ATOM 817 N N . GLU A 1 108 ? -7.081 -6.287 -11.999 1.00 89.12 108 GLU A N 1
ATOM 818 C CA . GLU A 1 108 ? -6.764 -7.106 -13.171 1.00 89.12 108 GLU A CA 1
ATOM 819 C C . GLU A 1 108 ? -6.160 -8.458 -12.799 1.00 89.12 108 GLU A C 1
ATOM 821 O O . GLU A 1 108 ? -6.606 -9.485 -13.328 1.00 89.12 108 GLU A O 1
ATOM 826 N N . ARG A 1 109 ? -5.171 -8.450 -11.893 1.00 89.38 109 ARG A N 1
ATOM 827 C CA . ARG A 1 109 ? -4.364 -9.625 -11.527 1.00 89.38 109 ARG A CA 1
ATOM 828 C C . ARG A 1 109 ? -5.008 -10.479 -10.446 1.00 89.38 109 ARG A C 1
ATOM 830 O O . ARG A 1 109 ? -5.004 -11.696 -10.573 1.00 89.38 109 ARG A O 1
ATOM 837 N N . PHE A 1 110 ? -5.582 -9.849 -9.425 1.00 88.56 110 PHE A N 1
ATOM 838 C CA . PHE A 1 110 ? -6.185 -10.550 -8.290 1.00 88.56 110 PHE A CA 1
ATOM 839 C C . PHE A 1 110 ? -7.711 -10.616 -8.368 1.00 88.56 110 PHE A C 1
ATOM 841 O O . PHE A 1 110 ? -8.332 -11.250 -7.522 1.00 88.56 110 PHE A O 1
ATOM 848 N N . LYS A 1 111 ? -8.330 -9.954 -9.361 1.00 87.00 111 LYS A N 1
ATOM 849 C CA . LYS A 1 111 ? -9.796 -9.863 -9.508 1.00 87.00 111 LYS A CA 1
ATOM 850 C C . LYS A 1 111 ? -10.487 -9.307 -8.258 1.00 87.00 111 LYS A C 1
ATOM 852 O O . LYS A 1 111 ? -11.650 -9.598 -7.998 1.00 87.00 111 LYS A O 1
ATOM 857 N N . MET A 1 112 ? -9.773 -8.483 -7.493 1.00 84.94 112 MET A N 1
ATOM 858 C CA . MET A 1 112 ? -10.278 -7.899 -6.256 1.00 84.94 112 MET A CA 1
ATOM 859 C C . MET A 1 112 ? -11.117 -6.654 -6.537 1.00 84.94 112 MET A C 1
ATOM 861 O O . MET A 1 112 ? -10.763 -5.822 -7.376 1.00 84.94 112 MET A O 1
ATOM 865 N N . ALA A 1 113 ? -12.199 -6.500 -5.777 1.00 82.88 113 ALA A N 1
ATOM 866 C CA . ALA A 1 113 ? -12.995 -5.283 -5.722 1.00 82.88 113 ALA A CA 1
ATOM 867 C C . ALA A 1 113 ? -13.042 -4.786 -4.275 1.00 82.88 113 ALA A C 1
ATOM 869 O O . ALA A 1 113 ? -13.351 -5.549 -3.361 1.00 82.88 113 ALA A O 1
ATOM 870 N N . ALA A 1 114 ? -12.722 -3.510 -4.072 1.00 83.81 114 ALA A N 1
ATOM 871 C CA . ALA A 1 114 ? -12.888 -2.850 -2.786 1.00 83.81 114 ALA A CA 1
ATOM 872 C C . ALA A 1 114 ? -14.225 -2.109 -2.764 1.00 83.81 114 ALA A C 1
ATOM 874 O O . ALA A 1 114 ? -14.642 -1.538 -3.774 1.00 83.81 114 ALA A O 1
ATOM 875 N N . ARG A 1 115 ? -14.881 -2.116 -1.605 1.00 86.38 115 ARG A N 1
ATOM 876 C CA . ARG A 1 115 ? -16.085 -1.335 -1.340 1.00 86.38 115 ARG A CA 1
ATOM 877 C C . ARG A 1 115 ? -15.796 -0.395 -0.186 1.00 86.38 115 ARG A C 1
ATOM 879 O O . ARG A 1 115 ? -15.313 -0.836 0.854 1.00 86.38 115 ARG A O 1
ATOM 886 N N . GLU A 1 116 ? -16.109 0.874 -0.378 1.00 86.06 116 GLU A N 1
ATOM 887 C CA . GLU A 1 116 ? -16.093 1.849 0.703 1.00 86.06 116 GLU A CA 1
ATOM 888 C C . GLU A 1 116 ? -17.412 1.755 1.467 1.00 86.06 116 GLU A C 1
ATOM 890 O O . GLU A 1 116 ? -18.494 1.701 0.877 1.00 86.06 116 GLU A O 1
ATOM 895 N N . GLU A 1 117 ? -17.309 1.673 2.788 1.00 84.81 117 GLU A N 1
ATOM 896 C CA . GLU A 1 117 ? -18.447 1.585 3.691 1.00 84.81 117 GLU A CA 1
ATOM 897 C C . GLU A 1 117 ? -18.231 2.578 4.831 1.00 84.81 117 GLU A C 1
ATOM 899 O O . GLU A 1 117 ? -17.191 2.567 5.493 1.00 84.81 117 GLU A O 1
ATOM 904 N N . THR A 1 118 ? -19.215 3.442 5.062 1.00 85.06 118 THR A N 1
ATOM 905 C CA . THR A 1 118 ? -19.216 4.347 6.210 1.00 85.06 118 THR A CA 1
ATOM 906 C C . THR A 1 118 ? -19.739 3.591 7.424 1.00 85.06 118 THR A C 1
ATOM 908 O O . THR A 1 118 ? -20.877 3.128 7.422 1.00 85.06 118 THR A O 1
ATOM 911 N N . LYS A 1 119 ? -18.911 3.470 8.465 1.00 82.06 119 LYS A N 1
ATOM 912 C CA . LYS A 1 119 ? -19.296 2.884 9.754 1.00 82.06 119 LYS A CA 1
ATOM 913 C C . LYS A 1 119 ? -19.143 3.918 10.855 1.00 82.06 119 LYS A C 1
ATOM 915 O O . LYS A 1 119 ? -18.106 4.574 10.944 1.00 82.06 119 LYS A O 1
ATOM 920 N N . GLU A 1 120 ? -20.160 4.032 11.697 1.00 83.38 120 GLU A N 1
ATOM 921 C CA . GLU A 1 120 ? -20.092 4.820 12.924 1.00 83.38 120 GLU A CA 1
ATOM 922 C C . GLU A 1 120 ? -19.302 4.043 13.984 1.00 83.38 120 GLU A C 1
ATOM 924 O O . GLU A 1 120 ? -19.454 2.829 14.131 1.00 83.38 120 GLU A O 1
ATOM 929 N N . GLY A 1 121 ? -18.425 4.733 14.710 1.00 81.69 121 GLY A N 1
ATOM 930 C CA . GLY A 1 121 ? -17.586 4.131 15.741 1.00 81.69 121 GLY A CA 1
ATOM 931 C C . GLY A 1 121 ? -17.296 5.118 16.869 1.00 81.69 121 GLY A C 1
ATOM 932 O O . GLY A 1 121 ? -17.405 6.329 16.665 1.00 81.69 121 GLY A O 1
ATOM 933 N N . PRO A 1 122 ? -16.937 4.630 18.068 1.00 81.88 122 PRO A N 1
ATOM 934 C CA . PRO A 1 122 ? -16.635 5.498 19.195 1.00 81.88 122 PRO A CA 1
ATOM 935 C C . PRO A 1 122 ? -15.390 6.344 18.897 1.00 81.88 122 PRO A C 1
ATOM 937 O O . PRO A 1 122 ? -14.324 5.816 18.581 1.00 81.88 122 PRO A O 1
ATOM 940 N N . VAL A 1 123 ? -15.524 7.662 19.030 1.00 81.75 123 VAL A N 1
ATOM 941 C CA . VAL A 1 123 ? -14.423 8.630 18.936 1.00 81.75 123 VAL A CA 1
ATOM 942 C C . VAL A 1 123 ? -14.325 9.402 20.243 1.00 81.75 123 VAL A C 1
ATOM 944 O O . VAL A 1 123 ? -15.322 9.895 20.764 1.00 81.75 123 VAL A O 1
ATOM 947 N N . TYR A 1 124 ? -13.109 9.513 20.774 1.00 85.38 124 TYR A N 1
ATOM 948 C CA . TYR A 1 124 ? -12.823 10.311 21.962 1.00 85.38 124 TYR A CA 1
ATOM 949 C C . TYR A 1 124 ? -12.279 11.675 21.540 1.00 85.38 124 TYR A C 1
ATOM 951 O O . TYR A 1 124 ? -11.320 11.750 20.772 1.00 85.38 124 TYR A O 1
ATOM 959 N N . ALA A 1 125 ? -12.868 12.750 22.061 1.00 82.38 125 ALA A N 1
ATOM 960 C CA . ALA A 1 125 ? -12.362 14.103 21.874 1.00 82.38 125 ALA A CA 1
ATOM 961 C C . ALA A 1 125 ? -11.513 14.519 23.083 1.00 82.38 125 ALA A C 1
ATOM 963 O O . ALA A 1 125 ? -11.970 14.454 24.226 1.00 82.38 125 ALA A O 1
ATOM 964 N N . LEU A 1 126 ? -10.282 14.974 22.832 1.00 83.62 126 LEU A N 1
ATOM 965 C CA . LEU A 1 126 ? -9.482 15.663 23.842 1.00 83.62 126 LEU A CA 1
ATOM 966 C C . LEU A 1 126 ? -10.059 17.066 24.032 1.00 83.62 126 LEU A C 1
ATOM 968 O O . LEU A 1 126 ? -9.914 17.927 23.168 1.00 83.62 126 LEU A O 1
ATOM 972 N N . VAL A 1 127 ? -10.718 17.286 25.164 1.00 83.88 127 VAL A N 1
ATOM 973 C CA . VAL A 1 127 ? -11.202 18.606 25.576 1.00 83.88 127 VAL A CA 1
ATOM 974 C C . VAL A 1 127 ? -10.268 19.182 26.632 1.00 83.88 127 VAL A C 1
ATOM 976 O O . VAL A 1 127 ? -9.757 18.455 27.488 1.00 83.88 127 VAL A O 1
ATOM 979 N N . THR A 1 128 ? -10.026 20.491 26.588 1.00 81.75 128 THR A N 1
ATOM 980 C CA . THR A 1 128 ? -9.295 21.169 27.659 1.00 81.75 128 THR A CA 1
ATOM 981 C C . THR A 1 128 ? -10.108 21.069 28.946 1.00 81.75 128 THR A C 1
ATOM 983 O O . THR A 1 128 ? -11.258 21.502 29.026 1.00 81.75 128 THR A O 1
ATOM 986 N N . GLY A 1 129 ? -9.522 20.448 29.970 1.00 74.62 129 GLY A N 1
ATOM 987 C CA . GLY A 1 129 ? -10.124 20.417 31.296 1.00 74.62 129 GLY A CA 1
ATOM 988 C C . GLY A 1 129 ? -10.262 21.833 31.859 1.00 74.62 129 GLY A C 1
ATOM 989 O O . GLY A 1 129 ? -9.487 22.726 31.524 1.00 74.62 129 GLY A O 1
ATOM 990 N N . LYS A 1 130 ? -11.219 22.040 32.771 1.00 71.94 130 LYS A N 1
ATOM 991 C CA . LYS A 1 130 ? -11.442 23.333 33.455 1.00 71.94 130 LYS A CA 1
ATOM 992 C C . LYS A 1 130 ? -10.231 23.833 34.262 1.00 71.94 130 LYS A C 1
ATOM 994 O O . LYS A 1 130 ? -10.231 24.966 34.726 1.00 71.94 130 LYS A O 1
ATOM 999 N N . SER A 1 131 ? -9.209 23.002 34.452 1.00 65.94 131 SER A N 1
ATOM 1000 C CA . SER A 1 131 ? -7.960 23.361 35.117 1.00 65.94 131 SER A CA 1
ATOM 1001 C C . SER A 1 131 ? -6.816 23.371 34.109 1.00 65.94 131 SER A C 1
ATOM 1003 O O . SER A 1 131 ? -6.662 22.428 33.335 1.00 65.94 131 SER A O 1
ATOM 1005 N N . ALA A 1 132 ? -6.009 24.435 34.142 1.00 64.50 132 ALA A N 1
ATOM 1006 C CA . ALA A 1 132 ? -4.848 24.592 33.276 1.00 64.50 132 ALA A CA 1
ATOM 1007 C C . ALA A 1 132 ? -3.922 23.368 33.364 1.00 64.50 132 ALA A C 1
ATOM 1009 O O . ALA A 1 132 ? -3.582 22.899 34.455 1.00 64.50 132 ALA A O 1
ATOM 1010 N N . VAL A 1 133 ? -3.522 22.859 32.200 1.00 69.06 133 VAL A N 1
ATOM 1011 C CA . VAL A 1 133 ? -2.580 21.751 32.054 1.00 69.06 133 VAL A CA 1
ATOM 1012 C C . VAL A 1 133 ? -1.248 22.147 32.704 1.00 69.06 133 VAL A C 1
ATOM 1014 O O . VAL A 1 133 ? -0.522 22.996 32.196 1.00 69.06 133 VAL A O 1
ATOM 1017 N N . LYS A 1 134 ? -0.928 21.541 33.855 1.00 67.50 134 LYS A N 1
ATOM 1018 C CA . LYS A 1 134 ? 0.350 21.722 34.563 1.00 67.50 134 LYS A CA 1
ATOM 1019 C C . LYS A 1 134 ? 1.430 20.851 33.915 1.00 67.50 134 LYS A C 1
ATOM 1021 O O . LYS A 1 134 ? 1.894 19.886 34.518 1.00 67.50 134 LYS A O 1
ATOM 1026 N N . LEU A 1 135 ? 1.803 21.156 32.676 1.00 70.31 135 LEU A N 1
ATOM 1027 C CA . LEU A 1 135 ? 3.003 20.574 32.074 1.00 70.31 135 LEU A CA 1
ATOM 1028 C C . LEU A 1 135 ? 4.224 21.277 32.672 1.00 70.31 135 LEU A C 1
ATOM 1030 O O . LEU A 1 135 ? 4.334 22.498 32.605 1.00 70.31 135 LEU A O 1
ATOM 1034 N N . 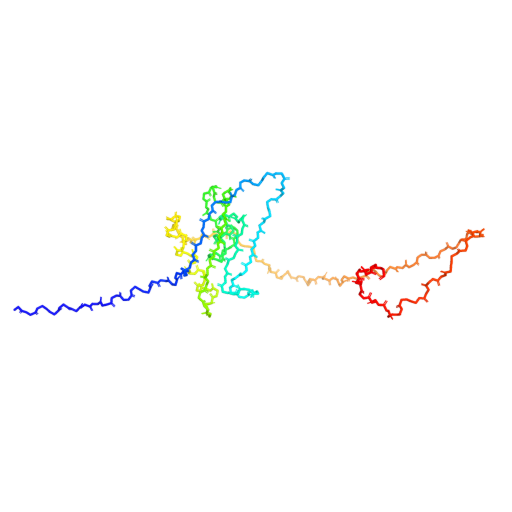LYS A 1 136 ? 5.120 20.506 33.292 1.00 69.69 136 LYS A N 1
ATOM 1035 C CA . LYS A 1 136 ? 6.457 20.976 33.666 1.00 69.69 136 LYS A CA 1
ATOM 1036 C C . LYS A 1 136 ? 7.423 20.592 32.553 1.00 69.69 136 LYS A C 1
ATOM 1038 O O . LYS A 1 136 ? 7.366 19.470 32.055 1.00 69.69 136 LYS A O 1
ATOM 1043 N N . GLU A 1 137 ? 8.283 21.528 32.175 1.00 68.19 137 GLU A N 1
ATOM 1044 C CA . GLU A 1 137 ? 9.365 21.307 31.220 1.00 68.19 137 GLU A CA 1
ATOM 1045 C C . GLU A 1 137 ? 10.275 20.169 31.706 1.00 68.19 137 GLU A C 1
ATOM 1047 O O . GLU A 1 137 ? 10.627 20.098 32.887 1.00 68.19 137 GLU A O 1
ATOM 1052 N N . SER A 1 138 ? 10.606 19.238 30.810 1.00 57.78 138 SER A N 1
ATOM 1053 C CA . SER A 1 138 ? 11.455 18.098 31.149 1.00 57.78 138 SER A CA 1
ATOM 1054 C C . SER A 1 138 ? 12.900 18.571 31.279 1.00 57.78 138 SER A C 1
ATOM 1056 O O . SER A 1 138 ? 13.548 18.863 30.278 1.00 57.78 138 SER A O 1
ATOM 1058 N N . ALA A 1 139 ? 13.417 18.624 32.507 1.00 60.69 139 ALA A N 1
ATOM 1059 C CA . ALA A 1 139 ? 14.823 18.919 32.748 1.00 60.69 139 ALA A CA 1
ATOM 1060 C C . ALA A 1 139 ? 15.698 17.772 32.219 1.00 60.69 139 ALA A C 1
ATOM 1062 O O . ALA A 1 139 ? 15.538 16.619 32.620 1.00 60.69 139 ALA A O 1
ATOM 1063 N N . VAL A 1 140 ? 16.631 18.095 31.323 1.00 54.94 140 VAL A N 1
ATOM 1064 C CA . VAL A 1 140 ? 17.720 17.195 30.928 1.00 54.94 140 VAL A CA 1
ATOM 1065 C C . VAL A 1 140 ? 18.628 17.041 32.152 1.00 54.94 140 VAL A C 1
ATOM 1067 O O . VAL A 1 140 ? 19.177 18.051 32.601 1.00 54.94 140 VAL A O 1
ATOM 1070 N N . PRO A 1 141 ? 18.789 15.843 32.747 1.00 51.44 141 PRO A N 1
ATOM 1071 C CA . PRO A 1 141 ? 19.704 15.695 33.863 1.00 51.44 141 PRO A CA 1
ATOM 1072 C C . PRO A 1 141 ? 21.125 15.884 33.335 1.00 51.44 141 PRO A C 1
ATOM 1074 O O . PRO A 1 141 ? 21.646 15.063 32.579 1.00 51.44 141 PRO A O 1
ATOM 1077 N N . ALA A 1 142 ? 21.745 16.995 33.727 1.00 49.00 142 ALA A N 1
ATOM 1078 C CA . ALA A 1 142 ? 23.181 17.152 33.642 1.00 49.00 142 ALA A CA 1
ATOM 1079 C C . ALA A 1 142 ? 23.807 16.005 34.443 1.00 49.00 142 ALA A C 1
ATOM 1081 O O . ALA A 1 142 ? 23.548 15.864 35.637 1.00 49.00 142 ALA A O 1
ATOM 1082 N N . VAL A 1 143 ? 24.590 15.162 33.773 1.00 47.59 143 VAL A N 1
ATOM 1083 C CA . VAL A 1 143 ? 25.443 14.161 34.416 1.00 47.59 143 VAL A CA 1
ATOM 1084 C C . VAL A 1 143 ? 26.411 14.885 35.351 1.00 47.59 143 VAL A C 1
ATOM 1086 O O . VAL A 1 143 ? 27.441 15.409 34.934 1.00 47.59 143 VAL A O 1
ATOM 1089 N N . SER A 1 144 ? 26.036 14.965 36.625 1.00 39.44 144 SER A N 1
ATOM 1090 C CA . SER A 1 144 ? 26.866 15.480 37.702 1.00 39.44 144 SER A CA 1
ATOM 1091 C C . SER A 1 144 ? 27.956 14.460 38.003 1.00 39.44 144 SER A C 1
ATOM 1093 O O . SER A 1 144 ? 27.679 13.365 38.496 1.00 39.44 144 SER A O 1
ATOM 1095 N N . ALA A 1 145 ? 29.189 14.837 37.675 1.00 39.34 145 ALA A N 1
ATOM 1096 C CA . ALA A 1 145 ? 30.405 14.164 38.091 1.00 39.34 145 ALA A CA 1
ATOM 1097 C C . ALA A 1 145 ? 30.401 13.960 39.614 1.00 39.34 145 ALA A C 1
ATOM 1099 O O . ALA A 1 145 ? 30.317 14.923 40.375 1.00 39.34 145 ALA A O 1
ATOM 1100 N N . VAL A 1 146 ? 30.495 12.705 40.047 1.00 35.25 146 VAL A N 1
ATOM 1101 C CA . VAL A 1 146 ? 30.826 12.369 41.430 1.00 35.25 146 VAL A CA 1
ATOM 1102 C C . VAL A 1 146 ? 32.332 12.143 41.460 1.00 35.25 146 VAL A C 1
ATOM 1104 O O . VAL A 1 146 ? 32.818 11.122 40.983 1.00 35.25 146 VAL A O 1
ATOM 1107 N N . GLU A 1 147 ? 33.064 13.121 41.983 1.00 31.97 147 GLU A N 1
ATOM 1108 C CA . GLU A 1 147 ? 34.462 12.970 42.375 1.00 31.97 147 GLU A CA 1
ATOM 1109 C C . GLU A 1 147 ? 34.518 12.977 43.908 1.00 31.97 147 GLU A C 1
ATOM 1111 O O . GLU A 1 147 ? 34.217 13.983 44.548 1.00 31.97 147 GLU A O 1
ATOM 1116 N N . ALA A 1 148 ? 34.864 11.833 44.498 1.00 27.75 148 ALA A N 1
ATOM 1117 C CA . ALA A 1 148 ? 35.327 11.725 45.876 1.00 27.75 148 ALA A CA 1
ATOM 1118 C C . ALA A 1 148 ? 36.498 10.734 45.899 1.00 27.75 148 ALA A C 1
ATOM 1120 O O . ALA A 1 148 ? 36.354 9.549 45.605 1.00 27.75 148 ALA A O 1
ATOM 1121 N N . ALA A 1 149 ? 37.672 11.292 46.168 1.00 27.56 149 ALA A N 1
ATOM 1122 C CA . ALA A 1 149 ? 38.986 10.678 46.129 1.00 27.56 149 ALA A CA 1
ATOM 1123 C C . ALA A 1 149 ? 39.232 9.658 47.257 1.00 27.56 149 ALA A C 1
ATOM 1125 O O . ALA A 1 149 ? 38.760 9.850 48.374 1.00 27.56 149 ALA A O 1
ATOM 1126 N N . ALA A 1 150 ? 40.058 8.639 46.975 1.00 29.48 150 ALA A N 1
ATOM 1127 C CA . ALA A 1 150 ? 41.387 8.439 47.587 1.00 29.48 150 ALA A CA 1
ATOM 1128 C C . ALA A 1 150 ? 41.793 6.950 47.643 1.00 29.48 150 ALA A C 1
ATOM 1130 O O . ALA A 1 150 ? 41.471 6.250 48.597 1.00 29.48 150 ALA A O 1
ATOM 1131 N N . ALA A 1 151 ? 42.562 6.499 46.646 1.00 28.31 151 ALA A N 1
ATOM 1132 C CA . ALA A 1 151 ? 43.669 5.548 46.807 1.00 28.31 151 ALA A CA 1
ATOM 1133 C C . ALA A 1 151 ? 44.459 5.474 45.486 1.00 28.31 151 ALA A C 1
ATOM 1135 O O . ALA A 1 151 ? 44.026 4.848 44.525 1.00 28.31 151 ALA A O 1
ATOM 1136 N N . GLU A 1 152 ? 45.627 6.107 45.440 1.00 34.09 152 GLU A N 1
ATOM 1137 C CA . GLU A 1 152 ? 46.677 5.838 44.447 1.00 34.09 152 GLU A CA 1
ATOM 1138 C C . GLU A 1 152 ? 48.018 5.739 45.203 1.00 34.09 152 GLU A C 1
ATOM 1140 O O . GLU A 1 152 ? 48.103 6.302 46.300 1.00 34.09 152 GLU A O 1
ATOM 1145 N N . PRO A 1 153 ? 49.066 5.065 44.676 1.00 41.12 153 PRO A N 1
ATOM 1146 C CA . PRO A 1 153 ? 49.302 4.860 43.242 1.00 41.12 153 PRO A CA 1
ATOM 1147 C C . PRO A 1 153 ? 49.774 3.452 42.833 1.00 41.12 153 PRO A C 1
ATOM 1149 O O . PRO A 1 153 ? 50.492 2.779 43.566 1.00 41.12 153 PRO A O 1
ATOM 1152 N N . ALA A 1 154 ? 49.486 3.061 41.589 1.00 33.12 154 ALA A N 1
ATOM 1153 C CA . ALA A 1 154 ? 50.475 2.379 40.750 1.00 33.12 154 ALA A CA 1
ATOM 1154 C C . ALA A 1 154 ? 50.024 2.313 39.282 1.00 33.12 154 ALA A C 1
ATOM 1156 O O . ALA A 1 154 ? 49.029 1.678 38.947 1.00 33.12 154 ALA A O 1
ATOM 1157 N N . ARG A 1 155 ? 50.906 2.837 38.420 1.00 30.39 155 ARG A N 1
ATOM 1158 C CA . ARG A 1 155 ? 51.042 2.555 36.980 1.00 30.39 155 ARG A CA 1
ATOM 1159 C C . ARG A 1 155 ? 50.175 3.393 36.025 1.00 30.39 155 ARG A C 1
ATOM 1161 O O . ARG A 1 155 ? 49.323 2.892 35.307 1.00 30.39 155 ARG A O 1
ATOM 1168 N N . GLY A 1 156 ? 50.553 4.670 35.946 1.00 47.88 156 GLY A N 1
ATOM 1169 C CA . GLY A 1 156 ? 50.876 5.381 34.703 1.00 47.88 156 GLY A CA 1
ATOM 1170 C C . GLY A 1 156 ? 49.915 5.223 33.526 1.00 47.88 156 GLY A C 1
ATOM 1171 O O . GLY A 1 156 ? 50.145 4.391 32.651 1.00 47.88 156 GLY A O 1
ATOM 1172 N N . GLN A 1 157 ? 48.934 6.120 33.436 1.00 47.53 157 GLN A N 1
ATOM 1173 C CA . GLN A 1 157 ? 48.273 6.456 32.175 1.00 47.53 157 GLN A CA 1
ATOM 1174 C C . GLN A 1 157 ? 48.170 7.984 32.041 1.00 47.53 157 GLN A C 1
ATOM 1176 O O . GLN A 1 157 ? 47.627 8.638 32.933 1.00 47.53 157 GLN A O 1
ATOM 1181 N N . PRO A 1 158 ? 48.713 8.580 30.962 1.00 40.19 158 PRO A N 1
ATOM 1182 C CA . PRO A 1 158 ? 48.624 10.014 30.739 1.00 40.19 158 PRO A CA 1
ATOM 1183 C C . PRO A 1 158 ? 47.203 10.410 30.314 1.00 40.19 158 PRO A C 1
ATOM 1185 O O . PRO A 1 158 ? 46.595 9.828 29.417 1.00 40.19 158 PRO A O 1
ATOM 1188 N N . ARG A 1 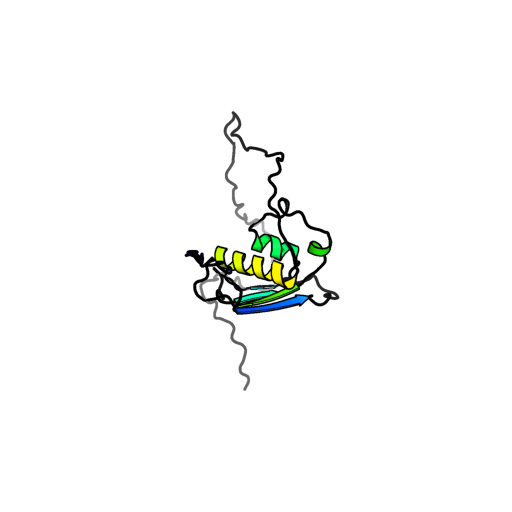159 ? 46.690 11.435 30.991 1.00 37.75 159 ARG A N 1
ATOM 1189 C CA . ARG A 1 159 ? 45.367 12.049 30.839 1.00 37.75 159 ARG A CA 1
ATOM 1190 C C . ARG A 1 159 ? 45.199 12.661 29.438 1.00 37.75 159 ARG A C 1
ATOM 1192 O O . ARG A 1 159 ? 45.737 13.729 29.160 1.00 37.75 159 ARG A O 1
ATOM 1199 N N . LEU A 1 160 ? 44.423 12.012 28.566 1.00 45.56 160 LEU A N 1
ATOM 1200 C CA . LEU A 1 160 ? 44.044 12.529 27.241 1.00 45.56 160 LEU A CA 1
ATOM 1201 C C . LEU A 1 160 ? 42.959 13.615 27.362 1.00 45.56 160 LEU A C 1
ATOM 1203 O O . LEU A 1 160 ? 41.774 13.378 27.138 1.00 45.56 160 LEU A O 1
ATOM 1207 N N . SER A 1 161 ? 43.364 14.833 27.721 1.00 36.16 161 SER A N 1
ATOM 1208 C CA . SER A 1 161 ? 42.541 16.036 27.570 1.00 36.16 161 SER A CA 1
ATOM 1209 C C . SER A 1 161 ? 42.862 16.726 26.244 1.00 36.16 161 SER A C 1
ATOM 1211 O O . SER A 1 161 ? 43.813 17.500 26.179 1.00 36.16 161 SER A O 1
ATOM 1213 N N . SER A 1 162 ? 42.096 16.426 25.190 1.00 41.56 162 SER A N 1
ATOM 1214 C CA . SER A 1 162 ? 41.787 17.321 24.052 1.00 41.56 162 SER A CA 1
ATOM 1215 C C . SER A 1 162 ? 41.219 16.525 22.873 1.00 41.56 162 SER A C 1
ATOM 1217 O O . SER A 1 162 ? 41.922 16.184 21.931 1.00 41.56 162 SER A O 1
ATOM 1219 N N . TRP A 1 163 ? 39.909 16.273 22.858 1.00 29.55 163 TRP A N 1
ATOM 1220 C CA . TRP A 1 163 ? 39.239 15.980 21.588 1.00 29.55 163 TRP A CA 1
ATOM 1221 C C . TRP A 1 163 ? 39.010 17.316 20.867 1.00 29.55 163 TRP A C 1
ATOM 1223 O O . TRP A 1 163 ? 37.931 17.895 20.867 1.00 29.55 163 TRP A O 1
ATOM 1233 N N . ARG A 1 164 ? 40.081 17.880 20.310 1.00 37.41 164 ARG A N 1
ATOM 1234 C CA . ARG A 1 164 ? 39.994 19.001 19.377 1.00 37.41 164 ARG A CA 1
ATOM 1235 C C . ARG A 1 164 ? 40.353 18.451 18.004 1.00 37.41 164 ARG A C 1
ATOM 1237 O O . ARG A 1 164 ? 41.512 18.158 17.762 1.00 37.41 164 ARG A O 1
ATOM 1244 N N . THR A 1 165 ? 39.316 18.297 17.175 1.00 51.75 165 THR A N 1
ATOM 1245 C CA . THR A 1 165 ? 39.364 18.249 15.702 1.00 51.75 165 THR A CA 1
ATOM 1246 C C . THR A 1 165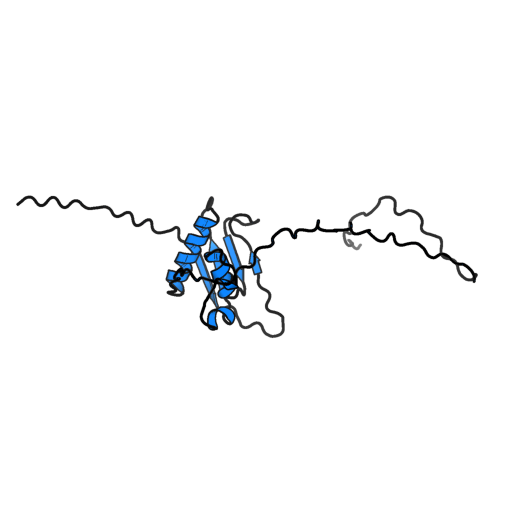 ? 40.520 17.459 15.095 1.00 51.75 165 THR A C 1
ATOM 1248 O O . THR A 1 165 ? 41.526 18.059 14.746 1.00 51.75 165 THR A O 1
ATOM 1251 N N . ASP A 1 166 ? 40.327 16.156 14.898 1.00 43.09 166 ASP A N 1
ATOM 1252 C CA . ASP A 1 166 ? 40.777 15.469 13.682 1.00 43.09 166 ASP A CA 1
ATOM 1253 C C . ASP A 1 166 ? 40.124 14.079 13.650 1.00 43.09 166 ASP A C 1
ATOM 1255 O O . ASP A 1 166 ? 40.555 13.152 14.330 1.00 43.09 166 ASP A O 1
ATOM 1259 N N . PHE A 1 167 ? 39.019 13.937 12.920 1.00 44.00 167 PHE A N 1
ATOM 1260 C CA . PHE A 1 167 ? 38.475 12.623 12.565 1.00 44.00 167 PHE A CA 1
ATOM 1261 C C . PHE A 1 167 ? 38.741 12.419 11.068 1.00 44.00 167 PHE A C 1
ATOM 1263 O O . PHE A 1 167 ? 37.856 12.683 10.249 1.00 44.00 167 PHE A O 1
ATOM 1270 N N . PRO A 1 168 ? 39.963 12.018 10.668 1.00 45.59 168 PRO A N 1
ATOM 1271 C CA . PRO A 1 168 ? 40.218 11.636 9.297 1.00 45.59 168 PRO A CA 1
ATOM 1272 C C . PRO A 1 168 ? 39.608 10.254 9.044 1.00 45.59 168 PRO A C 1
ATOM 1274 O O . PRO A 1 168 ? 39.740 9.309 9.824 1.00 45.59 168 PRO A O 1
ATOM 1277 N N . LEU A 1 169 ? 38.874 10.195 7.938 1.00 49.56 169 LEU A N 1
ATOM 1278 C CA . LEU A 1 169 ? 38.174 9.037 7.403 1.00 49.56 169 LEU A CA 1
ATOM 1279 C C . LEU A 1 169 ? 39.106 7.829 7.251 1.00 49.56 169 LEU A C 1
ATOM 1281 O O . LEU A 1 169 ? 40.217 7.934 6.736 1.00 49.56 169 LEU A O 1
ATOM 1285 N N . TYR A 1 170 ? 38.607 6.660 7.641 1.00 41.09 170 TYR A N 1
ATOM 1286 C CA . TYR A 1 170 ? 39.271 5.383 7.422 1.00 41.09 170 TYR A CA 1
ATOM 1287 C C . TYR A 1 170 ? 39.209 5.006 5.933 1.00 41.09 170 TYR A C 1
ATOM 1289 O O . TYR A 1 170 ? 38.125 4.772 5.398 1.00 41.09 170 TYR A O 1
ATOM 1297 N N . LEU A 1 171 ? 40.368 4.902 5.279 1.00 44.47 171 LEU A N 1
ATOM 1298 C CA . LEU A 1 171 ? 40.545 4.169 4.022 1.00 44.47 171 LEU A CA 1
ATOM 1299 C C . LEU A 1 171 ? 41.502 2.995 4.304 1.00 44.47 171 LEU A C 1
ATOM 1301 O O . LEU A 1 171 ? 42.601 3.233 4.808 1.00 44.47 171 LEU A O 1
ATOM 1305 N N . PRO A 1 172 ? 41.114 1.733 4.051 1.00 44.41 172 PRO A N 1
ATOM 1306 C CA . PRO A 1 172 ? 41.977 0.595 4.339 1.00 44.41 172 PRO A CA 1
ATOM 1307 C C . PRO A 1 172 ? 43.132 0.463 3.332 1.00 44.41 172 PRO A C 1
ATOM 1309 O O . PRO A 1 172 ? 42.925 0.420 2.124 1.00 44.41 172 PRO A O 1
ATOM 1312 N N . ALA A 1 173 ? 44.335 0.375 3.905 1.00 40.91 173 ALA A N 1
ATOM 1313 C CA . ALA A 1 173 ? 45.546 -0.342 3.494 1.00 40.91 173 ALA A CA 1
ATOM 1314 C C . ALA A 1 173 ? 45.717 -0.746 2.012 1.00 40.91 173 ALA A C 1
ATOM 1316 O O . ALA A 1 173 ? 45.148 -1.736 1.552 1.00 40.91 173 ALA A O 1
ATOM 1317 N N . GLY A 1 174 ? 46.660 -0.081 1.336 1.00 39.78 174 GLY A N 1
ATOM 1318 C CA . GLY A 1 174 ? 47.485 -0.694 0.293 1.00 39.78 174 GLY A CA 1
ATOM 1319 C C . GLY A 1 174 ? 48.749 -1.269 0.935 1.00 39.78 174 GLY A C 1
ATOM 1320 O O . GLY A 1 174 ? 49.430 -0.577 1.691 1.00 39.78 174 GLY A O 1
ATOM 1321 N N . ARG A 1 175 ? 49.000 -2.554 0.697 1.00 45.44 175 ARG A N 1
ATOM 1322 C CA . ARG A 1 175 ? 50.200 -3.287 1.105 1.00 45.44 175 ARG A CA 1
ATOM 1323 C C . ARG A 1 175 ? 51.226 -3.188 -0.031 1.00 45.44 175 ARG A C 1
ATOM 1325 O O . ARG A 1 175 ? 50.823 -3.316 -1.183 1.00 45.44 175 ARG A O 1
ATOM 1332 N N . GLU A 1 176 ? 52.491 -3.105 0.384 1.00 44.12 176 GLU A N 1
ATOM 1333 C CA . GLU A 1 176 ? 53.761 -3.263 -0.362 1.00 44.12 176 GLU A CA 1
ATOM 1334 C C . GLU A 1 176 ? 54.324 -2.023 -1.070 1.00 44.12 176 GLU A C 1
ATOM 1336 O O . GLU A 1 176 ? 53.686 -1.486 -2.000 1.00 44.12 176 GLU A O 1
#

Sequence (176 aa):
MIGFCLALLGACAFGQTFEVASVKQSAPQSGARPQVVIKGGPGTSDPGQITWLNIPMRAVLLRTFDAKNYQLSAPKWVDEERYDIVAKIPPGSSQEQTRGMLRNLLKERFKMAAREETKEGPVYALVTGKSAVKLKESAVPAVSAVEAAAAEPARGQPRLSSWRTDFPLYLPAGRE